Protein AF-A0A939ABG9-F1 (afdb_monomer)

pLDDT: mean 79.14, std 14.7, range [53.12, 96.94]

Nearest PDB structures (foldseek):
  7pct-assembly1_A  TM=4.685E-01  e=9.410E+00  Burkholderia thailandensis E264

Foldseek 3Di:
DVVVCVVVVHDCVQQVPPVVVSVLVVQLVVCVVVVHDNLVSCVVSVHDPDCVVLVPPPPSDPVVVVVVPPPPPDPPPDDDDPDDDDDDDD

Secondary structure (DSSP, 8-state):
-HHHHHHTT--GGGTTT-HHHHHHHHHHHHHHHTT--HHHHHHHTT---TTHHHHH-TTTS-HHHHHHTS-----TT-------------

Structure (mmCIF, N/CA/C/O backbone):
data_AF-A0A939ABG9-F1
#
_entry.id   AF-A0A939ABG9-F1
#
loop_
_atom_site.group_PDB
_atom_site.id
_atom_site.type_symbol
_atom_site.label_atom_id
_atom_site.label_alt_id
_atom_site.label_comp_id
_atom_site.label_asym_id
_atom_site.label_entity_id
_atom_site.label_seq_id
_atom_site.pdbx_PDB_ins_code
_atom_site.Cartn_x
_atom_site.Cartn_y
_atom_site.Cartn_z
_atom_site.occupancy
_atom_site.B_iso_or_equiv
_atom_site.auth_seq_id
_atom_site.auth_comp_id
_atom_site.auth_asym_id
_atom_site.auth_atom_id
_atom_site.pdbx_PDB_model_num
ATOM 1 N N . MET A 1 1 ? 11.176 -9.862 -17.008 1.00 63.44 1 MET A N 1
ATOM 2 C CA . MET A 1 1 ? 10.859 -8.538 -16.418 1.00 63.44 1 MET A CA 1
ATOM 3 C C . MET A 1 1 ? 11.488 -7.372 -17.193 1.00 63.44 1 MET A C 1
ATOM 5 O O . MET A 1 1 ? 10.747 -6.501 -17.619 1.00 63.44 1 MET A O 1
ATOM 9 N N . MET A 1 2 ? 12.803 -7.357 -17.462 1.00 78.38 2 MET A N 1
ATOM 10 C CA . MET A 1 2 ? 13.495 -6.215 -18.112 1.00 78.38 2 MET A CA 1
ATOM 11 C C . MET A 1 2 ? 12.896 -5.772 -19.466 1.00 78.38 2 MET A C 1
ATOM 13 O O . MET A 1 2 ? 12.750 -4.579 -19.706 1.00 78.38 2 MET A O 1
ATOM 17 N N . ARG A 1 3 ? 12.469 -6.710 -20.331 1.00 87.25 3 ARG A N 1
ATOM 18 C CA . ARG A 1 3 ? 11.802 -6.376 -21.610 1.00 87.25 3 ARG A CA 1
ATOM 19 C C . ARG A 1 3 ? 10.467 -5.645 -21.421 1.00 87.25 3 ARG A C 1
ATOM 21 O O . ARG A 1 3 ? 10.127 -4.792 -22.229 1.00 87.25 3 ARG A O 1
ATOM 28 N N . ALA A 1 4 ? 9.717 -5.959 -20.363 1.00 87.25 4 ALA A N 1
ATOM 29 C CA . ALA A 1 4 ? 8.436 -5.310 -20.089 1.00 87.25 4 ALA A CA 1
ATOM 30 C C . ALA A 1 4 ? 8.628 -3.837 -19.697 1.00 87.25 4 ALA A C 1
ATOM 32 O O . ALA A 1 4 ? 7.927 -2.984 -20.223 1.00 87.25 4 ALA A O 1
ATOM 33 N N . TRP A 1 5 ? 9.633 -3.538 -18.869 1.00 86.88 5 TRP A N 1
ATOM 34 C CA . TRP A 1 5 ? 9.978 -2.167 -18.480 1.00 86.88 5 TRP A CA 1
ATOM 35 C C . TRP A 1 5 ? 10.452 -1.314 -19.658 1.00 86.88 5 TRP A C 1
ATOM 37 O O . TRP A 1 5 ? 9.993 -0.185 -19.810 1.00 86.88 5 TRP A O 1
ATOM 47 N N . LYS A 1 6 ? 11.307 -1.875 -20.529 1.00 90.44 6 LYS A N 1
ATOM 48 C CA . LYS A 1 6 ? 11.736 -1.195 -21.763 1.00 90.44 6 LYS A CA 1
ATOM 49 C C . LYS A 1 6 ? 10.556 -0.897 -22.690 1.00 90.44 6 LYS A C 1
ATOM 51 O O . LYS A 1 6 ? 10.428 0.226 -23.156 1.00 90.44 6 LYS A O 1
ATOM 56 N N . ARG A 1 7 ? 9.660 -1.868 -22.907 1.00 92.94 7 ARG A N 1
ATOM 57 C CA . ARG A 1 7 ? 8.439 -1.660 -23.712 1.00 92.94 7 ARG A CA 1
ATOM 58 C C . ARG A 1 7 ? 7.482 -0.638 -23.100 1.00 92.94 7 ARG A C 1
ATOM 60 O O . ARG A 1 7 ? 6.803 0.054 -23.841 1.00 92.94 7 ARG A O 1
ATOM 67 N N . ALA A 1 8 ? 7.436 -0.539 -21.774 1.00 89.19 8 ALA A N 1
ATOM 68 C CA . ALA A 1 8 ? 6.622 0.445 -21.066 1.00 89.19 8 ALA A CA 1
ATOM 69 C C . ALA A 1 8 ? 7.225 1.866 -21.079 1.00 89.19 8 ALA A C 1
ATOM 71 O O . ALA A 1 8 ? 6.651 2.764 -20.472 1.00 89.19 8 ALA A O 1
ATOM 72 N N . GLY A 1 9 ? 8.387 2.077 -21.714 1.00 92.94 9 GLY A N 1
ATOM 73 C CA . GLY A 1 9 ? 9.035 3.390 -21.786 1.00 92.94 9 GLY A CA 1
ATOM 74 C C . GLY A 1 9 ? 9.562 3.896 -20.440 1.00 92.94 9 GLY A C 1
ATOM 75 O O . GLY A 1 9 ? 9.817 5.087 -20.279 1.00 92.94 9 GLY A O 1
ATOM 76 N N . VAL A 1 10 ? 9.725 3.015 -19.448 1.00 90.56 10 VAL A N 1
ATOM 77 C CA . VAL A 1 10 ? 10.230 3.425 -18.137 1.00 90.56 10 VAL A CA 1
ATOM 78 C C . VAL A 1 10 ? 11.741 3.603 -18.215 1.00 90.56 10 VAL A C 1
ATOM 80 O O . VAL A 1 10 ? 12.469 2.656 -18.525 1.00 90.56 10 VAL A O 1
ATOM 83 N N . ARG A 1 11 ? 12.190 4.812 -17.863 1.00 93.00 11 ARG A N 1
ATOM 84 C CA . ARG A 1 11 ? 13.597 5.201 -17.694 1.00 93.00 11 ARG A CA 1
ATOM 85 C C . ARG A 1 11 ? 14.425 4.091 -17.043 1.00 93.00 11 ARG A C 1
ATOM 87 O O . ARG A 1 11 ? 14.063 3.601 -15.970 1.00 93.00 11 ARG A O 1
ATOM 94 N N . GLU A 1 12 ? 15.504 3.673 -17.705 1.00 93.31 12 GLU A N 1
ATOM 95 C CA . GLU A 1 12 ? 16.291 2.498 -17.307 1.00 93.31 12 GLU A CA 1
ATOM 96 C C . GLU A 1 12 ? 16.888 2.680 -15.901 1.00 93.31 12 GLU A C 1
ATOM 98 O O . GLU A 1 12 ? 16.878 1.753 -15.089 1.00 93.31 12 GLU A O 1
ATOM 103 N N . GLU A 1 13 ? 17.281 3.907 -15.558 1.00 93.00 13 GLU A N 1
ATOM 104 C CA . GLU A 1 13 ? 17.866 4.286 -14.266 1.00 93.00 13 GLU A CA 1
ATOM 105 C C . GLU A 1 13 ? 16.921 3.992 -13.089 1.00 93.00 13 GLU A C 1
ATOM 107 O O . GLU A 1 13 ? 17.370 3.744 -11.971 1.00 93.00 13 GLU A O 1
ATOM 112 N N . ALA A 1 14 ? 15.605 3.968 -13.331 1.00 88.00 14 ALA A N 1
ATOM 113 C CA . ALA A 1 14 ? 14.604 3.745 -12.293 1.00 88.00 14 ALA A CA 1
ATOM 114 C C . ALA A 1 14 ? 14.486 2.274 -11.852 1.00 88.00 14 ALA A C 1
ATOM 116 O O . ALA A 1 1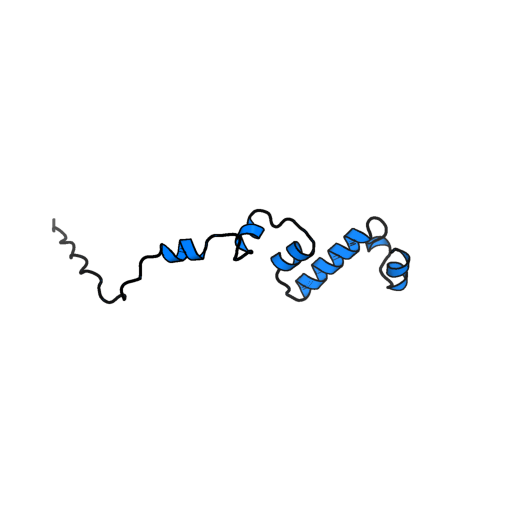4 ? 13.976 2.010 -10.761 1.00 88.00 14 ALA A O 1
ATOM 117 N N . TRP A 1 15 ? 14.927 1.307 -12.670 1.00 92.56 15 TRP A N 1
ATOM 118 C CA . TRP A 1 15 ? 14.704 -0.124 -12.406 1.00 92.56 15 TRP A CA 1
ATOM 119 C C . TRP A 1 15 ? 15.914 -1.034 -12.645 1.00 92.56 15 TRP A C 1
ATOM 121 O O . TRP A 1 15 ? 15.911 -2.149 -12.121 1.00 92.56 15 TRP A O 1
ATOM 131 N N . LYS A 1 16 ? 16.948 -0.595 -13.379 1.00 92.06 16 LYS A N 1
ATOM 132 C CA . LYS A 1 16 ? 18.070 -1.431 -13.859 1.00 92.06 16 LYS A CA 1
ATOM 133 C C . LYS A 1 16 ? 18.696 -2.337 -12.799 1.00 92.06 16 LYS A C 1
ATOM 135 O O . LYS A 1 16 ? 18.921 -3.512 -13.063 1.00 92.06 16 LYS A O 1
ATOM 140 N N . HIS A 1 17 ? 18.946 -1.811 -11.601 1.00 93.06 17 HIS A N 1
ATOM 141 C CA . HIS A 1 17 ? 19.638 -2.554 -10.542 1.00 93.06 17 HIS A CA 1
ATOM 142 C C . HIS A 1 17 ? 18.705 -3.400 -9.669 1.00 93.06 17 HIS A C 1
ATOM 144 O O . HIS A 1 17 ? 19.127 -4.419 -9.131 1.00 93.06 17 HIS A O 1
ATOM 150 N N . ARG A 1 18 ? 17.440 -2.989 -9.496 1.00 92.88 18 ARG A N 1
ATOM 151 C CA . ARG A 1 18 ? 16.466 -3.677 -8.628 1.00 92.88 18 ARG A CA 1
ATOM 152 C C . ARG A 1 18 ? 15.038 -3.550 -9.178 1.00 92.88 18 ARG A C 1
ATOM 154 O O . ARG A 1 18 ? 14.215 -2.839 -8.595 1.00 92.88 18 ARG A O 1
ATOM 161 N N . PRO A 1 19 ? 14.695 -4.255 -10.270 1.00 92.31 19 PRO A N 1
ATOM 162 C CA . PRO A 1 19 ? 13.419 -4.056 -10.959 1.00 92.31 19 PRO A CA 1
ATOM 163 C C . PRO A 1 19 ? 12.207 -4.484 -10.117 1.00 92.31 19 PRO A C 1
ATOM 165 O O . PRO A 1 19 ? 11.159 -3.846 -10.167 1.00 92.31 19 PRO A O 1
ATOM 168 N N . HIS A 1 20 ? 12.356 -5.510 -9.275 1.00 90.88 20 HIS A N 1
ATOM 169 C CA . HIS A 1 20 ? 11.310 -5.953 -8.347 1.00 90.88 20 HIS A CA 1
ATOM 170 C C . HIS A 1 20 ? 11.046 -4.920 -7.233 1.00 90.88 20 HIS A C 1
ATOM 172 O O . HIS A 1 20 ? 9.897 -4.684 -6.863 1.00 90.88 20 HIS A O 1
ATOM 178 N N . HIS A 1 21 ? 12.083 -4.246 -6.720 1.00 93.19 21 HIS A N 1
ATOM 179 C CA . HIS A 1 21 ? 11.899 -3.144 -5.771 1.00 93.19 21 HIS A CA 1
ATOM 180 C C . HIS A 1 21 ? 11.319 -1.898 -6.436 1.00 93.19 21 HIS A C 1
ATOM 182 O O . HIS A 1 21 ? 10.485 -1.236 -5.823 1.00 93.19 21 HIS A O 1
ATOM 188 N N . ALA A 1 22 ? 11.726 -1.583 -7.668 1.00 93.44 22 ALA A N 1
ATOM 189 C CA . ALA A 1 22 ? 11.147 -0.482 -8.433 1.00 93.44 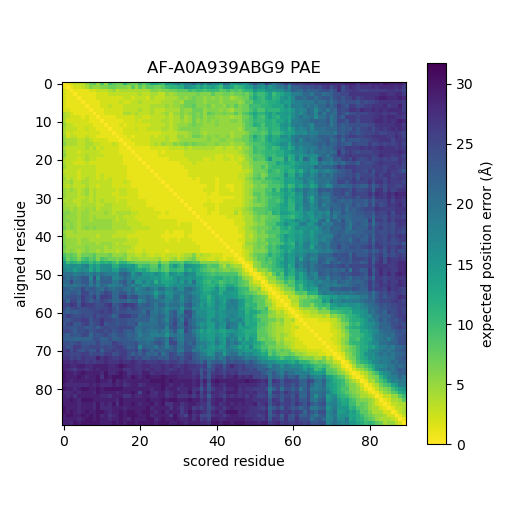22 ALA A CA 1
ATOM 190 C C . ALA A 1 22 ? 9.638 -0.690 -8.635 1.00 93.44 22 ALA A C 1
ATOM 192 O O . ALA A 1 22 ? 8.853 0.210 -8.346 1.00 93.44 22 ALA A O 1
ATOM 193 N N . PHE A 1 23 ? 9.228 -1.909 -9.008 1.00 92.44 23 PHE A N 1
ATOM 194 C CA . PHE A 1 23 ? 7.819 -2.297 -9.097 1.00 92.44 23 PHE A CA 1
ATOM 195 C C . PHE A 1 23 ? 7.069 -2.064 -7.781 1.00 92.44 23 PHE A C 1
ATOM 197 O O . PHE A 1 23 ? 6.072 -1.348 -7.736 1.00 92.44 23 PHE A O 1
ATOM 204 N N . ARG A 1 24 ? 7.597 -2.623 -6.686 1.00 93.38 24 ARG A N 1
ATOM 205 C CA . ARG A 1 24 ? 7.012 -2.528 -5.344 1.00 93.38 24 ARG A CA 1
ATOM 206 C C . ARG A 1 24 ? 6.880 -1.077 -4.866 1.00 93.38 24 ARG A C 1
ATOM 208 O O . ARG A 1 24 ? 5.850 -0.712 -4.305 1.00 93.38 24 ARG A O 1
ATOM 215 N N . LYS A 1 25 ? 7.891 -0.233 -5.110 1.00 93.75 25 LYS A N 1
ATOM 216 C CA . LYS A 1 25 ? 7.837 1.214 -4.828 1.00 93.75 25 LYS A CA 1
ATOM 217 C C . LYS A 1 25 ? 6.789 1.922 -5.687 1.00 9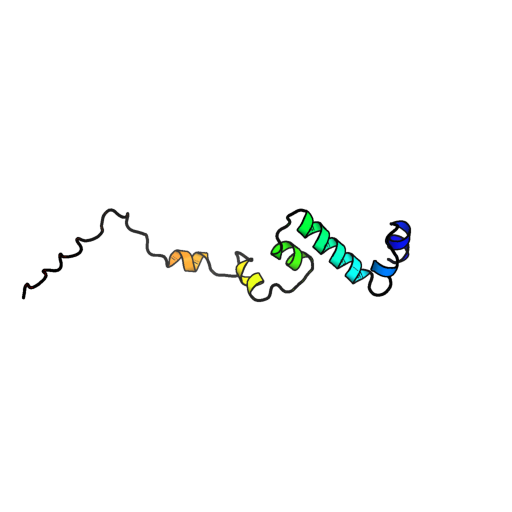3.75 25 LYS A C 1
ATOM 219 O O . LYS A 1 25 ? 6.072 2.781 -5.175 1.00 93.75 25 LYS A O 1
ATOM 224 N N . GLY A 1 26 ? 6.680 1.548 -6.962 1.00 93.94 26 GLY A N 1
ATOM 225 C CA . GLY A 1 26 ? 5.656 2.049 -7.875 1.00 93.94 26 GLY A CA 1
ATOM 226 C C . GLY A 1 26 ? 4.254 1.774 -7.339 1.00 93.94 26 GLY A C 1
ATOM 227 O O . GLY A 1 26 ? 3.498 2.717 -7.127 1.00 93.94 26 GLY A O 1
ATOM 228 N N . ILE A 1 27 ? 3.957 0.515 -6.999 1.00 94.81 27 ILE A N 1
ATOM 229 C CA . ILE A 1 27 ? 2.668 0.120 -6.408 1.00 94.81 27 ILE A CA 1
ATOM 230 C C . ILE A 1 27 ? 2.390 0.906 -5.125 1.00 94.81 27 ILE A C 1
ATOM 232 O O . ILE A 1 27 ? 1.341 1.534 -5.011 1.00 94.81 27 ILE A O 1
ATOM 236 N N . ARG A 1 28 ? 3.343 0.937 -4.183 1.00 95.69 28 ARG A N 1
ATOM 237 C CA . ARG A 1 28 ? 3.182 1.669 -2.917 1.00 95.69 28 ARG A CA 1
ATOM 238 C C . ARG A 1 28 ? 2.841 3.140 -3.138 1.00 95.69 28 ARG A C 1
ATOM 240 O O . ARG A 1 28 ? 1.917 3.657 -2.521 1.00 95.69 28 ARG A O 1
ATOM 247 N N . SER A 1 29 ? 3.618 3.824 -3.975 1.00 95.50 29 SER A N 1
ATOM 248 C CA . SER A 1 29 ? 3.450 5.262 -4.211 1.00 95.50 29 SER A CA 1
ATOM 249 C C . SER A 1 29 ? 2.183 5.583 -5.006 1.00 95.50 29 SE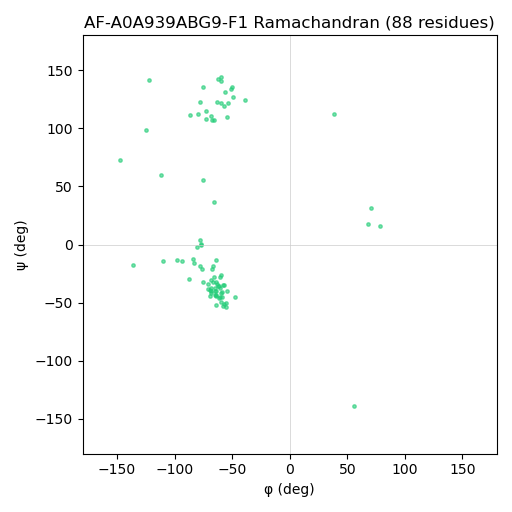R A C 1
ATOM 251 O O . SER A 1 29 ? 1.558 6.609 -4.751 1.00 95.50 29 SER A O 1
ATOM 253 N N . GLY A 1 30 ? 1.781 4.710 -5.934 1.00 96.50 30 GLY A N 1
ATOM 254 C CA . GLY A 1 30 ? 0.523 4.822 -6.668 1.00 96.50 30 GLY A CA 1
ATOM 255 C C . GLY A 1 30 ? -0.687 4.694 -5.748 1.00 96.50 30 GLY A C 1
ATOM 256 O O . GLY A 1 30 ? -1.518 5.595 -5.718 1.00 96.50 30 GLY A O 1
ATOM 257 N N . LEU A 1 31 ? -0.743 3.633 -4.937 1.00 95.31 31 LEU A N 1
ATOM 258 C CA . LEU A 1 31 ? -1.855 3.397 -4.010 1.00 95.31 31 LEU A CA 1
ATOM 259 C C . LEU A 1 31 ? -2.002 4.527 -2.985 1.00 95.31 31 LEU A C 1
ATOM 261 O O . LEU A 1 31 ? -3.101 5.042 -2.802 1.00 95.31 31 LEU A O 1
ATOM 265 N N . LYS A 1 32 ? -0.897 4.986 -2.383 1.00 95.0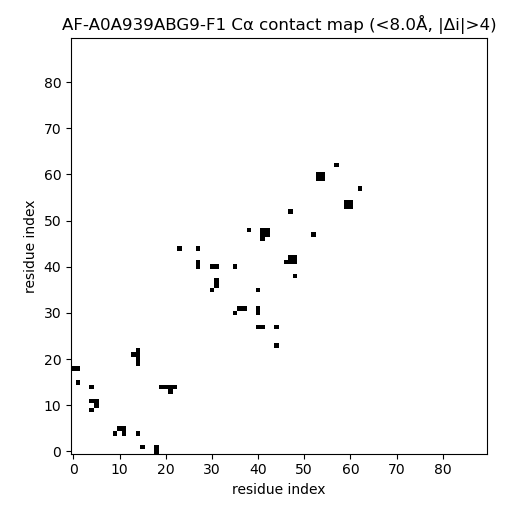6 32 LYS A N 1
ATOM 266 C CA . LYS A 1 32 ? -0.935 6.121 -1.443 1.00 95.06 32 LYS A CA 1
ATOM 267 C C . LYS A 1 32 ? -1.454 7.405 -2.099 1.00 95.06 32 LYS A C 1
ATOM 269 O O . LYS A 1 32 ? -2.202 8.147 -1.477 1.00 95.06 32 LYS A O 1
ATOM 274 N N . ARG A 1 33 ? -1.106 7.661 -3.365 1.00 96.50 33 ARG A N 1
ATOM 275 C CA . ARG A 1 33 ? -1.593 8.834 -4.116 1.00 96.50 33 ARG A CA 1
ATOM 276 C C . ARG A 1 33 ? -3.087 8.766 -4.423 1.00 96.50 33 ARG A C 1
ATOM 278 O O . ARG A 1 33 ? -3.731 9.802 -4.502 1.00 96.50 33 ARG A O 1
ATOM 285 N N . LEU A 1 34 ? -3.622 7.560 -4.582 1.00 96.94 34 LEU A N 1
ATOM 286 C CA . LEU A 1 34 ? -5.055 7.320 -4.754 1.00 96.94 34 LEU A CA 1
ATOM 287 C C . LEU A 1 34 ? -5.837 7.395 -3.431 1.00 96.94 34 LEU A C 1
ATOM 289 O O . LEU A 1 34 ? -7.034 7.131 -3.426 1.00 96.94 34 LEU A O 1
ATOM 293 N N . GLY A 1 35 ? -5.182 7.734 -2.315 1.00 94.44 35 GLY A N 1
ATOM 294 C CA . GLY A 1 35 ? -5.818 7.823 -1.001 1.00 94.44 35 GLY A CA 1
ATOM 295 C C . GLY A 1 35 ? -6.042 6.469 -0.329 1.00 94.44 35 GLY A C 1
ATOM 296 O O . GLY A 1 35 ? -6.822 6.390 0.615 1.00 94.44 35 GLY A O 1
ATOM 297 N N . ALA A 1 36 ? -5.381 5.403 -0.793 1.00 92.56 36 ALA A N 1
ATOM 298 C CA . ALA A 1 36 ? -5.460 4.114 -0.119 1.00 92.56 36 ALA A CA 1
ATOM 299 C C . ALA A 1 36 ? -4.883 4.210 1.298 1.00 92.56 36 ALA A C 1
ATOM 301 O O . ALA A 1 36 ? -3.858 4.866 1.521 1.00 92.56 36 ALA A O 1
ATOM 302 N N . ASP A 1 37 ? -5.515 3.500 2.230 1.00 92.50 37 ASP A N 1
ATOM 303 C CA . ASP A 1 37 ? -5.048 3.411 3.606 1.00 92.50 37 ASP A CA 1
ATOM 304 C C . ASP A 1 37 ? -3.597 2.902 3.668 1.00 92.50 37 ASP A C 1
ATOM 306 O O . ASP A 1 37 ? -3.219 1.910 3.034 1.00 92.50 37 ASP A O 1
ATOM 310 N N . ALA A 1 38 ? -2.760 3.604 4.432 1.00 88.81 38 ALA A N 1
ATOM 311 C CA . ALA A 1 38 ? -1.332 3.327 4.470 1.00 88.81 38 ALA A CA 1
ATOM 312 C C . ALA A 1 38 ? -1.034 1.943 5.061 1.00 88.81 38 ALA A C 1
ATOM 314 O O . ALA A 1 38 ? -0.134 1.264 4.567 1.00 88.81 38 ALA A O 1
ATOM 315 N N . MET A 1 39 ? -1.794 1.514 6.071 1.00 85.31 39 MET A N 1
ATOM 316 C CA . MET A 1 39 ? -1.606 0.223 6.730 1.00 85.31 39 MET A CA 1
ATOM 317 C C . MET A 1 39 ? -1.980 -0.929 5.799 1.00 85.31 39 MET A C 1
ATOM 319 O O . MET A 1 39 ? -1.197 -1.868 5.645 1.00 85.31 39 MET A O 1
ATOM 323 N N . ALA A 1 40 ? -3.106 -0.814 5.095 1.00 86.44 40 ALA A N 1
ATOM 324 C CA . ALA A 1 40 ? -3.525 -1.768 4.076 1.00 86.44 40 ALA A CA 1
ATOM 325 C C . ALA A 1 40 ? -2.481 -1.905 2.954 1.00 86.44 40 ALA A C 1
ATOM 327 O O . ALA A 1 40 ? -2.176 -3.015 2.518 1.00 86.44 40 ALA A O 1
ATOM 328 N N . VAL A 1 41 ? -1.875 -0.795 2.513 1.00 91.81 41 VAL A N 1
ATOM 329 C CA . VAL A 1 41 ? -0.812 -0.816 1.494 1.00 91.81 41 VAL A CA 1
ATOM 330 C C . VAL A 1 41 ? 0.444 -1.537 1.990 1.00 91.81 41 VAL A C 1
ATOM 332 O O . VAL A 1 41 ? 1.038 -2.312 1.239 1.00 91.81 41 VAL A O 1
ATOM 335 N N . GLU A 1 42 ? 0.888 -1.292 3.225 1.00 89.75 42 GLU A N 1
ATOM 336 C CA . GLU A 1 42 ? 2.067 -1.980 3.764 1.00 89.75 42 GLU A CA 1
ATOM 337 C C . GLU A 1 42 ? 1.785 -3.480 3.986 1.00 89.75 42 GLU A C 1
ATOM 339 O O . GLU A 1 42 ? 2.619 -4.310 3.609 1.00 89.75 42 GLU A O 1
ATOM 344 N N . PHE A 1 43 ? 0.587 -3.831 4.471 1.00 86.38 43 PHE A N 1
ATOM 345 C CA . PHE A 1 43 ? 0.129 -5.217 4.606 1.00 86.38 43 PHE A CA 1
ATOM 346 C C . PHE A 1 43 ? 0.106 -5.953 3.263 1.00 86.38 43 PHE A C 1
ATOM 348 O O . PHE A 1 43 ? 0.695 -7.023 3.137 1.00 86.38 43 PHE A O 1
ATOM 355 N N . LEU A 1 44 ? -0.501 -5.352 2.232 1.00 89.19 44 LEU A N 1
ATOM 356 C CA . LEU A 1 44 ? -0.600 -5.925 0.884 1.00 89.19 44 LEU A CA 1
ATOM 357 C C . LEU A 1 44 ? 0.774 -6.225 0.278 1.00 89.19 44 LEU A C 1
ATOM 359 O O . LEU A 1 44 ? 0.951 -7.191 -0.462 1.00 89.19 44 LEU A O 1
ATOM 363 N N . LEU A 1 45 ? 1.770 -5.396 0.584 1.00 92.06 45 LEU A N 1
ATOM 364 C CA . LEU A 1 45 ? 3.132 -5.611 0.115 1.00 92.06 45 LEU A CA 1
ATOM 365 C C . LEU A 1 45 ? 3.877 -6.654 0.967 1.00 92.06 45 LEU A C 1
ATOM 367 O O . LEU A 1 45 ? 5.025 -6.972 0.669 1.00 92.06 45 LEU A O 1
ATOM 371 N N . GLY A 1 46 ? 3.272 -7.209 2.012 1.00 87.81 46 GLY A N 1
ATOM 372 C CA . GLY A 1 46 ? 3.912 -8.173 2.904 1.00 87.81 46 GLY A CA 1
ATOM 373 C C . GLY A 1 46 ? 4.983 -7.526 3.778 1.00 87.81 46 GLY A C 1
ATOM 374 O O . GLY A 1 46 ? 6.006 -8.143 4.065 1.00 87.81 46 GLY A O 1
ATOM 375 N N . HIS A 1 47 ? 4.819 -6.249 4.137 1.00 86.06 47 HIS A N 1
ATOM 376 C CA . HIS A 1 47 ? 5.562 -5.717 5.271 1.00 86.06 47 HIS A CA 1
ATOM 377 C C . HIS A 1 47 ? 4.940 -6.221 6.562 1.00 86.06 47 HIS A C 1
ATOM 379 O O . HIS A 1 47 ? 3.724 -6.183 6.733 1.00 86.06 47 HIS A O 1
ATOM 385 N N . SER A 1 48 ? 5.798 -6.658 7.484 1.00 77.31 48 SER A N 1
ATOM 386 C CA . SER A 1 48 ? 5.367 -6.884 8.855 1.00 77.31 48 SER A CA 1
ATOM 387 C C . SER A 1 48 ? 4.848 -5.564 9.416 1.00 77.31 48 SER A C 1
ATOM 389 O O . SER A 1 48 ? 5.573 -4.568 9.445 1.00 77.31 48 SER A O 1
ATOM 391 N N . LEU A 1 49 ? 3.591 -5.564 9.852 1.00 68.69 49 LEU A N 1
ATOM 392 C CA . LEU A 1 49 ? 2.985 -4.441 10.564 1.00 68.69 49 LEU A CA 1
ATOM 393 C C . LEU A 1 49 ? 3.449 -4.379 12.033 1.00 68.69 49 LEU A C 1
ATOM 395 O O . LEU A 1 49 ? 3.023 -3.499 12.780 1.00 68.69 49 LEU A O 1
ATOM 399 N N . GLY A 1 50 ? 4.297 -5.319 12.473 1.00 70.62 50 GLY A N 1
ATOM 400 C CA . GLY A 1 50 ? 4.658 -5.476 13.879 1.00 70.62 50 GLY A CA 1
ATOM 401 C C . GLY A 1 50 ? 3.416 -5.671 14.754 1.00 70.62 50 GLY A C 1
ATOM 402 O O . GLY A 1 50 ? 2.466 -6.345 14.358 1.00 70.62 50 GLY A O 1
ATOM 403 N N . ILE A 1 51 ? 3.401 -5.028 15.924 1.00 59.81 51 ILE A N 1
ATOM 404 C CA . ILE A 1 51 ? 2.279 -5.064 16.880 1.00 59.81 51 ILE A CA 1
ATOM 405 C C . ILE A 1 51 ? 0.981 -4.511 16.254 1.00 59.81 51 ILE A C 1
ATOM 407 O O . ILE A 1 51 ? -0.110 -4.957 16.591 1.00 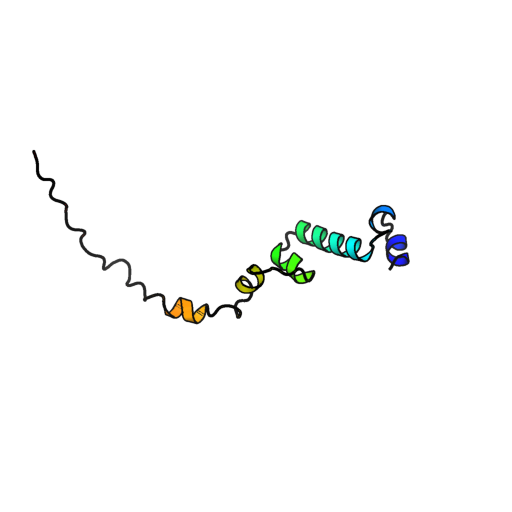59.81 51 ILE A O 1
ATOM 411 N N . ALA A 1 52 ? 1.062 -3.597 15.281 1.00 57.59 52 ALA A N 1
ATOM 412 C CA . ALA A 1 52 ? -0.123 -3.013 14.649 1.00 57.59 52 ALA A CA 1
ATOM 413 C C . ALA A 1 52 ? -0.929 -4.015 13.797 1.00 57.59 52 ALA A C 1
ATOM 415 O O . ALA A 1 52 ? -2.126 -3.814 13.598 1.00 57.59 52 ALA A O 1
ATOM 416 N N . GLY A 1 53 ? -0.314 -5.120 13.353 1.00 57.09 53 GLY A N 1
ATOM 417 C CA . GLY A 1 53 ? -1.035 -6.235 12.724 1.00 57.09 53 GLY A CA 1
ATOM 418 C C . GLY A 1 53 ? -1.980 -6.958 13.690 1.00 57.09 53 GLY A C 1
ATOM 419 O O . GLY A 1 53 ? -3.010 -7.466 13.270 1.00 57.09 53 GLY A O 1
ATOM 420 N N . VAL A 1 54 ? -1.673 -6.936 14.992 1.00 57.06 54 VAL A N 1
ATOM 421 C CA . VAL A 1 54 ? -2.508 -7.524 16.055 1.00 57.06 54 VAL A CA 1
ATOM 422 C C . VAL A 1 54 ? -3.734 -6.652 16.344 1.00 57.06 54 VAL A C 1
ATOM 424 O O . VAL A 1 54 ? -4.797 -7.169 16.655 1.00 57.06 54 VAL A O 1
ATOM 427 N N . TYR A 1 55 ? -3.620 -5.328 16.206 1.00 53.12 55 TYR A N 1
ATOM 428 C CA . TYR A 1 55 ? -4.736 -4.400 16.445 1.00 53.12 55 TYR A CA 1
ATOM 429 C C . TYR A 1 55 ? -5.683 -4.236 15.251 1.00 53.12 55 TYR A C 1
ATOM 431 O O . TYR A 1 55 ? -6.779 -3.705 15.413 1.00 53.12 55 TYR A O 1
ATOM 439 N N . THR A 1 56 ? -5.261 -4.645 14.053 1.00 56.88 56 THR A N 1
ATOM 440 C CA . THR A 1 56 ? -6.057 -4.515 12.821 1.00 56.88 56 THR A CA 1
ATOM 441 C C . THR A 1 56 ? -6.795 -5.792 12.436 1.00 56.88 56 THR A C 1
ATOM 443 O O . THR A 1 56 ? -7.714 -5.722 11.624 1.00 56.88 56 THR A O 1
ATOM 446 N N . ASP A 1 57 ? -6.456 -6.934 13.038 1.00 62.09 57 ASP A N 1
ATOM 447 C CA . ASP A 1 57 ? -7.251 -8.154 12.947 1.00 62.09 57 ASP A CA 1
ATOM 448 C C . ASP 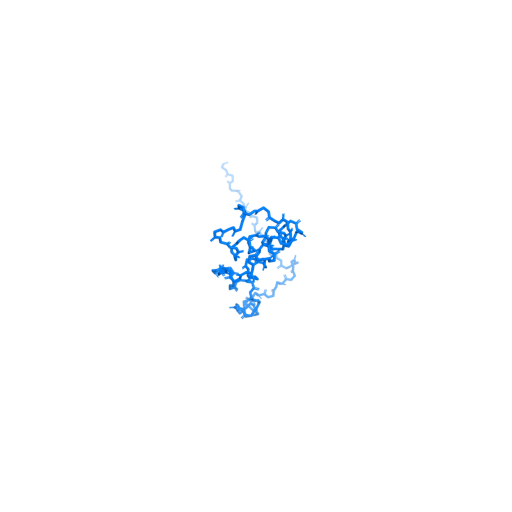A 1 57 ? -8.336 -8.151 14.047 1.00 62.09 57 ASP A C 1
ATOM 450 O O . ASP A 1 57 ? -8.015 -8.281 15.232 1.00 62.09 57 ASP A O 1
ATOM 454 N N . PRO A 1 58 ? -9.632 -8.029 13.693 1.00 58.34 58 PRO A N 1
ATOM 455 C CA . PRO A 1 58 ? -10.713 -8.057 14.673 1.00 58.34 58 PRO A CA 1
ATOM 456 C C . PRO A 1 58 ? -10.839 -9.401 15.415 1.00 58.34 58 PRO A C 1
ATOM 458 O O . PRO A 1 58 ? -11.544 -9.463 16.422 1.00 58.34 58 PRO A O 1
ATOM 461 N N . GLY A 1 59 ? -10.182 -10.465 14.937 1.00 66.12 59 GLY A N 1
ATOM 462 C CA . GLY A 1 59 ? -10.069 -11.761 15.606 1.00 66.12 59 GLY A CA 1
ATOM 463 C C . GLY A 1 59 ? -8.815 -11.931 16.473 1.00 66.12 59 GLY A C 1
ATOM 464 O O . GLY A 1 59 ? -8.779 -12.852 17.287 1.00 66.12 59 GLY A O 1
ATOM 465 N N . ALA A 1 60 ? -7.808 -11.061 16.350 1.00 68.25 60 ALA A N 1
ATOM 466 C CA . ALA A 1 60 ? -6.537 -11.214 17.066 1.00 68.25 60 ALA A CA 1
ATOM 467 C C . ALA A 1 60 ? -6.602 -10.795 18.541 1.00 68.25 60 ALA A C 1
ATOM 469 O O . ALA A 1 60 ? -5.749 -11.195 19.334 1.00 68.25 60 ALA A O 1
ATOM 470 N N . LEU A 1 61 ? -7.611 -10.013 18.929 1.00 63.34 61 LEU A N 1
ATOM 471 C CA . LEU A 1 61 ? -7.841 -9.606 20.312 1.00 63.34 61 LEU A CA 1
ATOM 472 C C . LEU A 1 61 ? -9.239 -10.048 20.762 1.00 63.34 61 LEU A C 1
ATOM 474 O O . LEU A 1 61 ? -10.191 -9.927 19.987 1.00 63.34 61 LEU A O 1
ATOM 478 N N . PRO A 1 62 ? -9.419 -10.512 22.016 1.00 77.62 62 PRO A N 1
ATOM 479 C CA . PRO A 1 62 ? -10.718 -10.920 22.547 1.00 77.62 62 PRO A CA 1
ATOM 480 C C . PRO A 1 62 ? -11.586 -9.693 22.880 1.00 77.62 62 PRO A C 1
ATOM 482 O O . PRO A 1 62 ? -12.068 -9.526 23.998 1.00 77.62 62 PRO A O 1
ATOM 485 N N . MET A 1 63 ? -11.809 -8.818 21.895 1.00 75.31 63 MET A N 1
ATOM 486 C CA . MET A 1 63 ? -12.520 -7.546 22.038 1.00 75.31 63 MET A CA 1
ATOM 487 C C . MET A 1 63 ? -13.931 -7.739 22.598 1.00 75.31 63 MET A C 1
ATOM 489 O O . MET A 1 63 ? -14.383 -6.938 23.407 1.00 75.31 63 MET A O 1
ATOM 493 N N . ARG A 1 64 ? -14.608 -8.841 22.245 1.00 77.25 64 ARG A N 1
ATOM 494 C CA . ARG A 1 64 ? -15.915 -9.200 22.824 1.00 77.25 64 ARG A CA 1
ATOM 495 C C . ARG A 1 64 ? -15.837 -9.486 24.324 1.00 77.25 64 ARG A C 1
ATOM 497 O O . ARG A 1 64 ? -16.730 -9.069 25.052 1.00 77.25 64 ARG A O 1
ATOM 504 N N . ALA A 1 65 ? -14.780 -10.159 24.783 1.00 80.06 65 ALA A N 1
ATOM 505 C CA . ALA A 1 65 ? -14.574 -10.417 26.206 1.00 80.06 65 ALA A CA 1
ATOM 506 C C . ALA A 1 65 ? -14.252 -9.117 26.957 1.00 80.06 65 ALA A C 1
ATOM 508 O O . ALA A 1 65 ? -14.782 -8.896 28.038 1.00 80.06 65 ALA A O 1
ATOM 509 N N . ALA A 1 66 ? -13.458 -8.224 26.357 1.00 82.69 66 ALA A N 1
ATOM 510 C CA . ALA A 1 66 ? -13.176 -6.909 26.931 1.00 82.69 66 ALA A CA 1
ATOM 511 C C . ALA A 1 66 ? -14.441 -6.033 27.034 1.00 82.69 66 ALA A C 1
ATOM 513 O O . ALA A 1 66 ? -14.686 -5.436 28.077 1.00 82.69 66 ALA A O 1
ATOM 514 N N . VAL A 1 67 ? -15.283 -6.002 25.993 1.00 81.44 67 VAL A N 1
ATOM 515 C CA . VAL A 1 67 ? -16.571 -5.283 26.013 1.00 81.44 67 VAL A CA 1
ATOM 516 C C . VAL A 1 67 ? -17.519 -5.857 27.070 1.00 81.44 67 VAL A C 1
ATOM 518 O O . VAL A 1 67 ? -18.220 -5.094 27.724 1.00 81.44 67 VAL A O 1
ATOM 521 N N . ALA A 1 68 ? -17.508 -7.175 27.294 1.00 86.62 68 ALA A N 1
ATOM 522 C CA . ALA A 1 68 ? -18.326 -7.816 28.325 1.00 86.62 68 ALA A CA 1
ATOM 523 C C . ALA A 1 68 ? -17.927 -7.436 29.767 1.00 86.62 68 ALA A C 1
ATOM 525 O O . ALA A 1 68 ? -18.729 -7.621 30.679 1.00 86.62 68 ALA A O 1
ATOM 526 N N . LEU A 1 69 ? -16.717 -6.904 29.981 1.00 88.25 69 LEU A N 1
ATOM 527 C CA . LEU A 1 69 ? -16.269 -6.396 31.2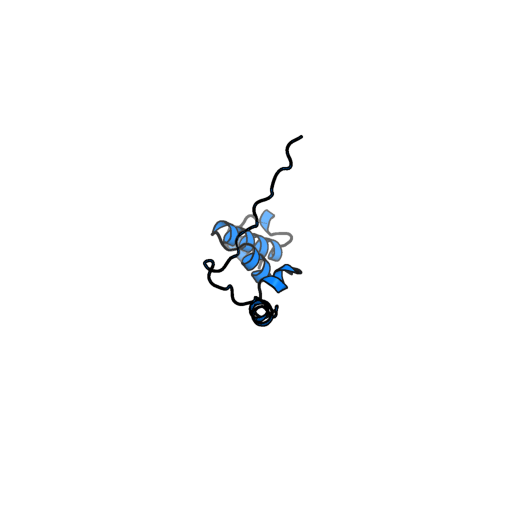83 1.00 88.25 69 LEU A CA 1
ATOM 528 C C . LEU A 1 69 ? -16.712 -4.954 31.553 1.00 88.25 69 LEU A C 1
ATOM 530 O O . LEU A 1 69 ? -16.585 -4.493 32.686 1.00 88.25 69 LEU A O 1
ATOM 534 N N . ILE A 1 70 ? -17.205 -4.228 30.544 1.00 82.69 70 ILE A N 1
ATOM 535 C CA . ILE A 1 70 ? -17.705 -2.867 30.735 1.00 82.69 70 ILE A CA 1
ATOM 536 C C . ILE A 1 70 ? -19.043 -2.978 31.478 1.00 82.69 70 ILE A C 1
ATOM 538 O O . ILE A 1 70 ? -19.994 -3.534 30.919 1.00 82.69 70 ILE A O 1
ATOM 542 N N . PRO A 1 71 ? -19.147 -2.482 32.726 1.00 81.62 71 PRO A N 1
ATOM 543 C CA . PRO A 1 71 ? -20.408 -2.523 33.445 1.00 81.62 71 PRO A CA 1
ATOM 544 C C . PRO A 1 71 ? -21.470 -1.737 32.660 1.00 81.62 71 PRO A C 1
ATOM 546 O O . PRO A 1 71 ? -21.139 -0.716 32.047 1.00 81.62 71 PRO A O 1
ATOM 549 N N . PRO A 1 72 ? -22.741 -2.182 32.661 1.00 80.81 72 PRO A N 1
ATOM 550 C CA . PRO A 1 72 ? -23.817 -1.429 32.036 1.00 80.81 72 PRO A CA 1
ATOM 551 C C . PRO A 1 72 ? -23.807 -0.009 32.595 1.00 80.81 72 PRO A C 1
ATOM 553 O O . PRO A 1 72 ? -23.899 0.174 33.809 1.00 80.81 72 PRO A O 1
ATOM 556 N N . MET A 1 73 ? -23.673 0.997 31.729 1.00 76.31 73 MET A N 1
ATOM 557 C CA . MET A 1 73 ? -23.829 2.372 32.180 1.00 76.31 73 MET A CA 1
ATOM 558 C C . MET A 1 73 ? -25.286 2.544 32.596 1.00 76.31 73 MET A C 1
ATOM 560 O O . MET A 1 73 ? -26.186 2.569 31.751 1.00 76.31 73 MET A O 1
ATOM 564 N N . THR A 1 74 ? -25.525 2.631 33.902 1.00 69.56 74 THR A N 1
ATOM 565 C CA . THR A 1 74 ? -26.783 3.140 34.436 1.00 69.56 74 THR A CA 1
ATOM 566 C C . THR A 1 74 ? -27.037 4.483 33.759 1.00 69.56 74 THR A C 1
ATOM 568 O O . THR A 1 74 ? -26.109 5.281 33.597 1.00 69.56 74 THR A O 1
ATOM 571 N N . LYS A 1 75 ? -28.265 4.719 33.281 1.00 64.06 75 LYS A N 1
ATOM 572 C CA . LYS A 1 75 ? -28.618 5.997 32.653 1.00 64.06 75 LYS A CA 1
ATOM 573 C C . LYS A 1 75 ? -28.169 7.126 33.581 1.00 64.06 75 LYS A C 1
ATOM 575 O O . LYS A 1 75 ? -28.394 7.057 34.785 1.00 64.06 75 LYS A O 1
ATOM 580 N N . LEU A 1 76 ? -27.547 8.146 32.996 1.00 54.19 76 LEU A N 1
ATOM 581 C CA . LEU A 1 76 ? -26.965 9.329 33.638 1.00 54.19 76 LEU A CA 1
ATOM 582 C C . LEU A 1 76 ? -28.020 10.247 34.312 1.00 54.19 76 LEU A C 1
ATOM 584 O O . LEU A 1 76 ? -27.928 11.465 34.221 1.00 54.19 76 LEU A O 1
ATOM 588 N N . GLY A 1 77 ? -29.067 9.672 34.908 1.00 56.06 77 GLY A N 1
ATOM 589 C CA . GLY A 1 77 ? -30.076 10.343 35.728 1.00 56.06 77 GLY A CA 1
ATOM 590 C C . GLY A 1 77 ? -29.987 9.973 37.212 1.00 56.06 77 GLY A C 1
ATOM 591 O O . GLY A 1 77 ? -30.535 10.698 38.031 1.00 56.06 77 GLY A O 1
ATOM 592 N N . ASP A 1 78 ? -29.243 8.916 37.559 1.00 58.81 78 ASP A N 1
ATOM 593 C CA . ASP A 1 78 ? -29.095 8.431 38.936 1.00 58.81 78 ASP A CA 1
ATOM 594 C C . ASP A 1 78 ? -27.659 8.655 39.445 1.00 58.81 78 ASP A C 1
ATOM 596 O O . ASP A 1 78 ? -26.943 7.707 39.769 1.00 58.81 78 ASP A O 1
ATOM 600 N N . VAL A 1 79 ? -27.184 9.906 39.482 1.00 58.56 79 VAL A N 1
ATOM 601 C CA . VAL A 1 79 ? -25.915 10.239 40.157 1.00 58.56 79 VAL A CA 1
ATOM 602 C C . VAL A 1 79 ? -26.133 11.335 41.199 1.00 58.56 79 VAL A C 1
ATOM 604 O O . VAL A 1 79 ? -26.199 12.515 40.878 1.00 58.56 79 VAL A O 1
ATOM 607 N N . VAL A 1 80 ? -26.255 10.866 42.444 1.00 59.12 80 VAL A N 1
ATOM 608 C CA . VAL A 1 80 ? -25.579 11.323 43.672 1.00 59.12 80 VAL A CA 1
ATOM 609 C C . VAL A 1 80 ? -25.382 12.840 43.834 1.00 59.12 80 VAL A C 1
ATOM 611 O O . VAL A 1 80 ? -24.532 13.444 43.182 1.00 59.12 80 VAL A O 1
ATOM 614 N N . GLU A 1 81 ? -26.087 13.425 44.812 1.00 56.62 81 GLU A N 1
ATOM 615 C CA . GLU A 1 81 ? -25.770 14.743 45.375 1.00 56.62 81 GLU A CA 1
ATOM 616 C C . GLU A 1 81 ? -24.313 14.764 45.865 1.00 56.62 81 GLU A C 1
ATOM 618 O O . GLU A 1 81 ? -23.956 14.132 46.863 1.00 56.62 81 GLU A O 1
ATOM 623 N N . PHE A 1 82 ? -23.449 15.499 45.166 1.00 60.00 82 PHE A N 1
ATOM 624 C CA . PHE A 1 82 ? -22.126 15.829 45.679 1.00 60.00 82 PHE A CA 1
ATOM 625 C C . PHE A 1 82 ? -22.307 16.772 46.869 1.00 60.00 82 PHE A C 1
ATOM 627 O O . PHE A 1 82 ? -22.681 17.933 46.707 1.00 60.00 82 PHE A O 1
ATOM 634 N N . GLY A 1 83 ? -22.080 16.237 48.071 1.00 58.00 83 GLY A N 1
ATOM 635 C CA . GLY A 1 83 ? -22.224 16.960 49.328 1.00 58.00 83 GLY A CA 1
ATOM 636 C C . GLY A 1 83 ? -21.513 18.312 49.297 1.00 58.00 83 GLY A C 1
ATOM 637 O O . GLY A 1 83 ? -20.324 18.408 48.992 1.00 58.00 83 GLY A O 1
ATOM 638 N N . THR A 1 84 ? -22.259 19.361 49.631 1.00 54.16 84 THR A N 1
ATOM 639 C CA . THR A 1 84 ? -21.760 20.729 49.771 1.00 54.16 84 THR A CA 1
ATOM 640 C C . THR A 1 84 ? -20.627 20.782 50.793 1.00 54.16 84 THR A C 1
ATOM 642 O O . THR A 1 84 ? -20.829 20.489 51.975 1.00 54.16 84 THR A O 1
ATOM 645 N N . VAL A 1 85 ? -19.441 21.195 50.350 1.00 5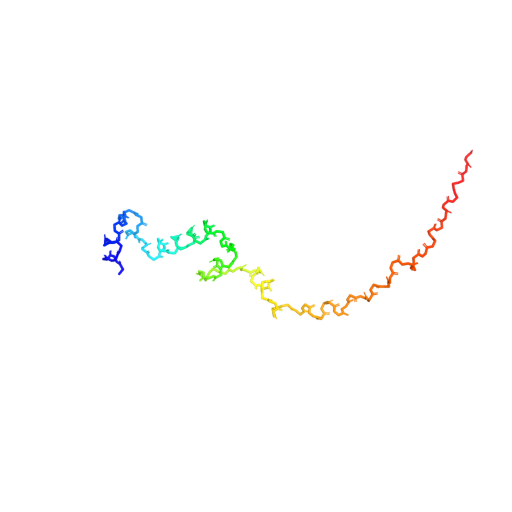9.34 85 VAL A N 1
ATOM 646 C CA . VAL A 1 85 ? -18.315 21.520 51.229 1.00 59.34 85 VAL A CA 1
ATOM 647 C C . VAL A 1 85 ? -18.682 22.786 52.010 1.00 59.34 85 VAL A C 1
ATOM 649 O O . VAL A 1 85 ? -18.794 23.864 51.434 1.00 59.34 85 VAL A O 1
ATOM 652 N N . LYS A 1 86 ? -18.903 22.665 53.326 1.00 57.06 86 LYS A N 1
ATOM 653 C CA . LYS A 1 86 ? -18.991 23.828 54.221 1.00 57.06 86 LYS A CA 1
ATOM 654 C C . LYS A 1 86 ? -17.592 24.408 54.402 1.00 57.06 86 LYS A C 1
ATOM 656 O O . LYS A 1 86 ? -16.771 23.826 55.111 1.00 57.06 86 LYS A O 1
ATOM 661 N N . GLU A 1 87 ? -17.344 25.564 53.801 1.00 59.44 87 GLU A N 1
ATOM 662 C CA . GLU A 1 87 ? -16.206 26.404 54.161 1.00 59.44 87 GLU A CA 1
ATOM 663 C C . GLU A 1 87 ? -16.364 26.867 55.618 1.00 59.44 87 GLU A C 1
ATOM 665 O O . GLU A 1 87 ? -17.378 27.451 56.005 1.00 59.44 87 GLU A O 1
ATOM 670 N N . LYS A 1 88 ? -15.370 26.557 56.457 1.00 57.41 88 LYS A N 1
ATOM 671 C CA . LYS A 1 88 ? -15.235 27.160 57.784 1.00 57.41 88 LYS A CA 1
ATOM 672 C C . LYS A 1 88 ? -14.608 28.538 57.598 1.00 57.41 88 LYS A C 1
ATOM 674 O O . LYS A 1 88 ? -13.448 28.625 57.206 1.00 57.41 88 LYS A O 1
ATOM 679 N N . GLY A 1 89 ? -15.392 29.579 57.873 1.00 62.16 89 GLY A N 1
ATOM 680 C CA . GLY A 1 89 ? -14.903 30.949 57.994 1.00 62.16 89 GLY A CA 1
ATOM 681 C C . GLY A 1 89 ? -13.857 31.068 59.104 1.00 62.16 89 GLY A C 1
ATOM 682 O O . GLY A 1 89 ? -13.978 30.414 60.145 1.00 62.16 89 GLY A O 1
ATOM 683 N N . ALA A 1 90 ? -12.833 31.868 58.817 1.00 61.22 90 ALA A N 1
ATOM 684 C CA . ALA A 1 90 ? -11.820 32.341 59.754 1.00 61.22 90 ALA A CA 1
ATOM 685 C C . ALA A 1 90 ? -12.299 33.610 60.472 1.00 61.22 90 ALA A C 1
ATOM 687 O O . ALA A 1 90 ? -13.090 34.362 59.855 1.00 61.22 90 ALA A O 1
#

Solvent-accessible surface area (backbone atoms only — not comparable to full-atom values): 5914 Å² total; per-residue (Å²): 110,70,69,57,42,58,76,68,69,50,62,59,90,68,28,76,92,45,50,70,57,35,50,53,52,48,52,53,56,52,42,51,73,74,66,45,59,68,67,61,52,41,49,74,70,68,44,83,59,63,75,58,49,47,76,69,36,85,81,67,45,69,56,69,61,58,58,70,68,57,72,82,78,70,70,96,80,81,73,77,86,76,77,81,81,79,78,79,82,130

Sequence (90 aa):
MMRAWKRAGVREEAWKHRPHHAFRKGIRSGLKRLGADAMAVEFLLGHSLGIAGVYTDPGALPMRAAVALIPPMTKLGDVVEFGTVKEKGA

Mean predicted aligned error: 14.38 Å

Radius of gyration: 28.06 Å; Cα contacts (8 Å, |Δi|>4): 35; chains: 1; bounding box: 50×44×84 Å